Protein AF-A0A7C7VFD7-F1 (afdb_monomer_lite)

Secondary structure (DSSP, 8-state):
-HHHHHHHHHHHHHHHHHHHHHHHHT-TTEEEEEEEHHHHTT---TT---EEEEEE-S-HHHHTT--HHHHHH-HHHHHHHHHHHHHHHHHHHHHHHHHHHHTTPPPPS--

Radius of gyration: 18.24 Å; chains: 1; bounding box: 37×28×58 Å

Sequence (111 aa):
MKTKVMETSVKETDKIIAKLKDYFERRDEIVMAFLFGSWAKRLRHTDSDVDIAVYFKPDFPKFSKMDWRTYNLDRDLRRNLERWLENIVNCSIDIAKIILASEGREIPGSY

pLDDT: mean 85.42, std 10.74, range [48.25, 96.81]

Foldseek 3Di:
DVVVVLVVVVVLLVVLVVVVVVVQVPDPQWDDKDWDDCSVVSNDDPPDDTDMDTDTDPPPVVCVPDDPVCCVPPPVSVVVVVVVVVVVVVSVVVSVCSVCVSVVHDDPPDD

Structure (mmCIF, N/CA/C/O backbone):
data_AF-A0A7C7VFD7-F1
#
_entry.id   AF-A0A7C7VFD7-F1
#
loop_
_atom_site.group_PDB
_atom_site.id
_atom_site.type_symbol
_atom_site.label_atom_id
_atom_site.label_alt_id
_atom_site.label_comp_id
_atom_site.label_asym_id
_atom_site.label_entity_id
_atom_site.label_seq_id
_atom_site.pdbx_PDB_ins_code
_atom_site.Cartn_x
_atom_site.Cartn_y
_atom_site.Cartn_z
_atom_site.occupancy
_atom_site.B_iso_or_equiv
_atom_site.auth_seq_id
_atom_site.auth_comp_id
_atom_site.auth_asym_id
_atom_site.auth_atom_id
_atom_site.pdbx_PDB_model_num
ATOM 1 N N . MET A 1 1 ? -16.211 -0.065 34.619 1.00 54.91 1 MET A N 1
ATOM 2 C CA . MET A 1 1 ? -16.348 0.829 33.443 1.00 54.91 1 MET A CA 1
ATOM 3 C C . MET A 1 1 ? -15.133 0.768 32.505 1.00 54.91 1 MET A C 1
ATOM 5 O O . MET A 1 1 ? -15.344 0.552 31.323 1.00 54.91 1 MET A O 1
ATOM 9 N N . LYS A 1 2 ? -13.880 0.834 32.998 1.00 57.53 2 LYS A N 1
ATOM 10 C CA . LYS A 1 2 ? -12.653 0.731 32.166 1.00 57.53 2 LYS A CA 1
ATOM 11 C C . LYS A 1 2 ? -12.516 -0.569 31.347 1.00 57.53 2 LYS A C 1
ATOM 13 O O . LYS A 1 2 ? -12.110 -0.522 30.193 1.00 57.53 2 LYS A O 1
ATOM 18 N N . THR A 1 3 ? -12.903 -1.714 31.908 1.00 62.81 3 THR A N 1
ATOM 19 C CA . THR A 1 3 ? -12.744 -3.035 31.266 1.00 62.81 3 THR A CA 1
ATOM 20 C C . THR A 1 3 ? -13.565 -3.179 29.980 1.00 62.81 3 THR A C 1
ATOM 22 O O . THR A 1 3 ? -13.052 -3.648 28.973 1.00 62.81 3 THR A O 1
ATOM 25 N N . LYS A 1 4 ? -14.806 -2.675 29.975 1.00 62.62 4 LYS A N 1
ATOM 26 C CA . LYS A 1 4 ? -15.728 -2.763 28.829 1.00 62.62 4 LYS A CA 1
ATOM 27 C C . LYS A 1 4 ? -15.297 -1.875 27.648 1.00 62.62 4 LYS A C 1
ATOM 29 O O . LYS A 1 4 ? -15.536 -2.221 26.494 1.00 62.62 4 LYS A O 1
ATOM 34 N N . VAL A 1 5 ? -14.634 -0.748 27.930 1.00 63.69 5 VAL A N 1
ATOM 35 C CA . VAL A 1 5 ? -14.108 0.179 26.907 1.00 63.69 5 VAL A CA 1
ATOM 36 C C . VAL A 1 5 ? -12.885 -0.420 26.207 1.00 63.69 5 VAL A C 1
ATOM 38 O O . VAL A 1 5 ? -12.830 -0.427 24.980 1.00 63.69 5 VAL A O 1
ATOM 41 N N . MET A 1 6 ? -11.946 -1.000 26.967 1.00 62.75 6 MET A N 1
ATOM 42 C CA . MET A 1 6 ? -10.795 -1.706 26.386 1.00 62.75 6 MET A CA 1
ATOM 43 C C . MET A 1 6 ? -11.231 -2.892 25.520 1.00 62.75 6 MET A C 1
ATOM 45 O O . MET A 1 6 ? -10.719 -3.076 24.422 1.00 62.75 6 MET A O 1
ATOM 49 N N . GLU A 1 7 ? -12.213 -3.666 25.978 1.00 67.00 7 GLU A N 1
ATOM 50 C CA . GLU A 1 7 ? -12.714 -4.833 25.246 1.00 67.00 7 GLU A CA 1
ATOM 51 C C . GLU A 1 7 ? -13.396 -4.457 23.917 1.00 67.00 7 GLU A C 1
ATOM 53 O O . GLU A 1 7 ? -13.274 -5.174 22.923 1.00 67.00 7 GLU A O 1
ATOM 58 N N . THR A 1 8 ? -14.065 -3.302 23.869 1.00 65.12 8 THR A N 1
ATOM 59 C CA . THR A 1 8 ? -14.678 -2.776 22.638 1.00 65.12 8 THR A CA 1
ATOM 60 C C . THR A 1 8 ? -13.614 -2.306 21.638 1.00 65.12 8 THR A C 1
ATOM 62 O O . THR A 1 8 ? -13.656 -2.707 20.477 1.00 65.12 8 THR A O 1
ATOM 65 N N . SER A 1 9 ? -12.604 -1.556 22.098 1.00 68.62 9 SER A N 1
ATOM 66 C CA . SER A 1 9 ? -11.478 -1.087 21.267 1.00 68.62 9 SER A CA 1
ATOM 67 C C . SER A 1 9 ? -10.658 -2.240 20.665 1.00 68.62 9 SER A C 1
ATOM 69 O O . SER A 1 9 ? -10.245 -2.198 19.499 1.00 68.62 9 SER A O 1
ATOM 71 N N . VAL A 1 10 ? -10.478 -3.322 21.430 1.00 72.25 10 VAL A N 1
ATOM 72 C CA . VAL A 1 10 ? -9.850 -4.559 20.945 1.00 72.25 10 VAL A CA 1
ATOM 73 C C . VAL A 1 10 ? -10.650 -5.162 19.786 1.00 72.25 10 VAL A C 1
ATOM 75 O O . VAL A 1 10 ? -10.077 -5.415 18.729 1.00 72.25 10 VAL A O 1
ATOM 78 N N . LYS A 1 11 ? -11.973 -5.314 19.936 1.00 79.00 11 LYS A N 1
ATOM 79 C CA . LYS A 1 11 ? -12.839 -5.870 18.880 1.00 79.00 11 LYS A CA 1
ATOM 80 C C . LYS A 1 11 ? -12.845 -5.030 17.600 1.00 79.00 11 LYS A C 1
ATOM 82 O O . LYS A 1 11 ? -12.973 -5.584 16.512 1.00 79.00 11 LYS A O 1
ATOM 87 N N . GLU A 1 12 ? -12.725 -3.710 17.706 1.00 78.25 12 GLU A N 1
ATOM 88 C CA . GLU A 1 12 ? -12.599 -2.824 16.540 1.00 78.25 12 GLU A CA 1
ATOM 89 C C . GLU A 1 12 ? -11.259 -3.004 15.828 1.00 78.25 12 GLU A C 1
ATOM 91 O O . GLU A 1 12 ? -11.227 -3.121 14.604 1.00 78.25 12 GLU A O 1
ATOM 96 N N . THR A 1 13 ? -10.166 -3.104 16.590 1.00 81.06 13 THR A N 1
ATOM 97 C CA . THR A 1 13 ? -8.827 -3.362 16.036 1.00 81.06 13 THR A CA 1
ATOM 98 C C . THR A 1 13 ? -8.813 -4.673 15.251 1.00 81.06 13 THR A C 1
ATOM 100 O O . THR A 1 13 ? -8.349 -4.711 14.113 1.00 81.06 13 THR A O 1
ATOM 103 N N . ASP A 1 14 ? -9.387 -5.734 15.824 1.00 86.88 14 ASP A N 1
ATOM 104 C CA . ASP A 1 14 ? -9.425 -7.056 15.195 1.00 86.88 14 ASP A CA 1
ATOM 105 C C . ASP A 1 14 ? -10.219 -7.037 13.871 1.00 86.88 14 ASP A C 1
ATOM 107 O O . ASP A 1 14 ? -9.827 -7.688 12.901 1.00 86.88 14 ASP A O 1
ATOM 111 N N . LYS A 1 15 ? -11.289 -6.230 13.776 1.00 88.94 15 LYS A N 1
ATOM 112 C CA . LYS A 1 15 ? -12.034 -6.032 12.517 1.00 88.94 15 LYS A CA 1
ATOM 113 C C . LYS A 1 15 ? -11.191 -5.348 11.441 1.00 88.94 15 LYS A C 1
ATOM 115 O O . LYS A 1 15 ? -11.276 -5.730 10.275 1.00 88.94 15 LYS A O 1
ATOM 120 N N . ILE A 1 16 ? -10.404 -4.338 11.810 1.00 89.69 16 ILE A N 1
ATOM 121 C CA . ILE A 1 16 ? -9.539 -3.615 10.865 1.00 89.69 16 ILE A CA 1
ATOM 122 C C . ILE A 1 16 ? -8.432 -4.534 10.363 1.00 89.69 16 ILE A C 1
ATOM 124 O O . ILE A 1 16 ? -8.211 -4.626 9.157 1.00 89.69 16 ILE A O 1
ATOM 128 N N . ILE A 1 17 ? -7.803 -5.279 11.275 1.00 90.56 17 ILE A N 1
ATOM 129 C CA . ILE A 1 17 ? -6.782 -6.273 10.937 1.00 90.56 17 ILE A CA 1
ATOM 130 C C . ILE A 1 17 ? -7.347 -7.316 9.967 1.00 90.56 17 ILE A C 1
ATOM 132 O O . ILE A 1 17 ? -6.688 -7.641 8.984 1.00 90.56 17 ILE A O 1
ATOM 136 N N . ALA A 1 18 ? -8.574 -7.800 10.186 1.00 93.50 18 ALA A N 1
ATOM 137 C CA . ALA A 1 18 ? -9.209 -8.757 9.282 1.00 93.50 18 ALA A CA 1
ATOM 138 C C . ALA A 1 18 ? -9.413 -8.192 7.863 1.00 93.50 18 ALA A C 1
ATOM 140 O O . ALA A 1 18 ? -9.130 -8.885 6.889 1.00 93.50 18 ALA A O 1
ATOM 141 N N . LYS A 1 19 ? -9.851 -6.932 7.735 1.00 94.50 19 LYS A N 1
ATOM 142 C CA . LYS A 1 19 ? -10.015 -6.274 6.426 1.00 94.50 19 LYS A CA 1
ATOM 143 C C . LYS A 1 19 ? -8.683 -6.038 5.717 1.00 94.50 19 LYS A C 1
ATOM 145 O O . LYS A 1 19 ? -8.584 -6.284 4.522 1.00 94.50 19 LYS A O 1
ATOM 150 N N . LEU A 1 20 ? -7.666 -5.575 6.446 1.00 94.88 20 LEU A N 1
ATOM 151 C CA . LEU A 1 20 ? -6.322 -5.394 5.894 1.00 94.88 20 LEU A CA 1
ATOM 152 C C . LEU A 1 20 ? -5.741 -6.730 5.428 1.00 94.88 20 LEU A C 1
ATOM 154 O O . LEU A 1 20 ? -5.155 -6.800 4.354 1.00 94.88 20 LEU A O 1
ATOM 158 N N . LYS A 1 21 ? -5.947 -7.798 6.204 1.00 95.25 21 LYS A N 1
ATOM 159 C CA . LYS A 1 21 ? -5.518 -9.145 5.836 1.00 95.25 21 LYS A CA 1
ATOM 160 C C . LYS A 1 21 ? -6.173 -9.614 4.533 1.00 95.25 21 LYS A C 1
ATOM 162 O O . LYS A 1 21 ? -5.446 -9.988 3.622 1.00 95.25 21 LYS A O 1
ATOM 167 N N . ASP A 1 22 ? -7.501 -9.525 4.418 1.00 96.56 22 ASP A N 1
ATOM 168 C CA . ASP A 1 22 ? -8.222 -9.883 3.183 1.00 96.56 22 ASP A CA 1
ATOM 169 C C . ASP A 1 22 ? -7.754 -9.047 1.980 1.00 96.56 22 ASP A C 1
ATOM 171 O O . ASP A 1 22 ? -7.569 -9.577 0.886 1.00 96.56 22 ASP A O 1
ATOM 175 N N . TYR A 1 23 ? -7.491 -7.754 2.186 1.00 96.81 23 TYR A N 1
ATOM 176 C CA . TYR A 1 23 ? -6.932 -6.884 1.154 1.00 96.81 23 TYR A CA 1
ATOM 177 C C . TYR A 1 23 ? -5.548 -7.356 0.680 1.00 96.81 23 TYR A C 1
ATOM 179 O O . TYR A 1 23 ? -5.344 -7.524 -0.522 1.00 96.81 23 TYR A O 1
ATOM 187 N N . PHE A 1 24 ? -4.607 -7.602 1.598 1.00 96.44 24 PHE A N 1
ATOM 188 C CA . PHE A 1 24 ? -3.247 -8.016 1.240 1.00 96.44 24 PHE A CA 1
ATOM 189 C C . PHE A 1 24 ? -3.198 -9.415 0.613 1.00 96.44 24 PHE A C 1
ATOM 191 O O . PHE A 1 24 ? -2.427 -9.626 -0.317 1.00 96.44 24 PHE A O 1
ATOM 198 N N . GLU A 1 25 ? -4.039 -10.353 1.061 1.00 95.75 25 GLU A N 1
ATOM 199 C CA . GLU A 1 25 ? -4.102 -11.719 0.514 1.00 95.75 25 GLU A CA 1
ATOM 200 C C . GLU A 1 25 ? -4.571 -11.767 -0.949 1.00 95.75 25 GLU A C 1
ATOM 202 O O . GLU A 1 25 ? -4.262 -12.718 -1.664 1.00 95.75 25 GLU A O 1
ATOM 207 N N . ARG A 1 26 ? -5.289 -10.739 -1.420 1.00 96.00 26 ARG A N 1
ATOM 208 C CA . ARG A 1 26 ? -5.778 -10.637 -2.806 1.00 96.00 26 ARG A CA 1
ATOM 209 C C . ARG A 1 26 ? -4.799 -9.948 -3.761 1.00 96.00 26 ARG A C 1
ATOM 211 O O . ARG A 1 26 ? -5.099 -9.848 -4.950 1.00 96.00 26 ARG A O 1
ATOM 218 N N . ARG A 1 27 ? -3.676 -9.420 -3.266 1.00 94.06 27 ARG A N 1
ATOM 219 C CA . ARG A 1 27 ? -2.725 -8.626 -4.058 1.00 94.06 27 ARG A CA 1
ATOM 220 C C . ARG A 1 27 ? -1.499 -9.458 -4.403 1.00 94.06 27 ARG A C 1
ATOM 222 O O . ARG A 1 27 ? -0.576 -9.587 -3.603 1.00 94.06 27 ARG A O 1
ATOM 229 N N . ASP A 1 28 ? -1.475 -9.985 -5.625 1.00 91.62 28 ASP A N 1
ATOM 230 C CA . ASP A 1 28 ? -0.381 -10.822 -6.126 1.00 91.62 28 ASP A CA 1
ATOM 231 C C . ASP A 1 28 ? 0.982 -10.126 -6.070 1.00 91.62 28 ASP A C 1
ATOM 233 O O . ASP A 1 28 ? 2.012 -10.787 -5.962 1.00 91.62 28 ASP A O 1
ATOM 237 N N . GLU A 1 29 ? 1.034 -8.804 -6.195 1.00 90.88 29 GLU A N 1
ATOM 238 C CA . GLU A 1 29 ? 2.267 -8.024 -6.146 1.00 90.88 29 GLU A CA 1
ATOM 239 C C . GLU A 1 29 ? 2.851 -7.882 -4.734 1.00 90.88 29 GLU A C 1
ATOM 241 O O . GLU A 1 29 ? 4.000 -7.459 -4.601 1.00 90.88 29 GLU A O 1
ATOM 246 N N . ILE A 1 30 ? 2.103 -8.244 -3.690 1.00 93.69 30 ILE A N 1
ATOM 247 C CA . ILE A 1 30 ? 2.516 -8.140 -2.290 1.00 93.69 30 ILE A CA 1
ATOM 248 C C . ILE A 1 30 ? 2.952 -9.520 -1.799 1.00 93.69 30 ILE A C 1
ATOM 250 O O . ILE A 1 30 ? 2.243 -10.510 -1.927 1.00 93.69 30 ILE A O 1
ATOM 254 N N . VAL A 1 31 ? 4.157 -9.593 -1.238 1.00 93.56 31 VAL A N 1
ATOM 255 C CA . VAL A 1 31 ? 4.733 -10.846 -0.725 1.00 93.56 31 VAL A CA 1
ATOM 256 C C . VAL A 1 31 ? 4.483 -10.985 0.773 1.00 93.56 31 VAL A C 1
ATOM 258 O O . VAL A 1 31 ? 4.227 -12.082 1.260 1.00 93.56 31 VAL A O 1
ATOM 261 N N . MET A 1 32 ? 4.582 -9.884 1.517 1.00 93.81 32 MET A N 1
ATOM 262 C CA . MET A 1 32 ? 4.304 -9.852 2.953 1.00 93.81 32 MET A CA 1
ATOM 263 C C . MET A 1 32 ? 3.933 -8.439 3.403 1.00 93.81 32 MET A C 1
ATOM 265 O O . MET A 1 32 ? 4.365 -7.451 2.805 1.00 93.81 32 MET A O 1
ATOM 269 N N . ALA A 1 33 ? 3.175 -8.352 4.493 1.00 95.50 33 ALA A N 1
ATOM 270 C CA . ALA A 1 33 ? 2.898 -7.107 5.192 1.00 95.50 33 ALA A CA 1
ATOM 271 C C . ALA A 1 33 ? 2.985 -7.319 6.711 1.00 95.50 33 ALA A C 1
ATOM 273 O O . ALA A 1 33 ? 2.544 -8.349 7.222 1.00 95.50 33 ALA A O 1
ATOM 274 N N . PHE A 1 34 ? 3.534 -6.343 7.434 1.00 95.12 34 PHE A N 1
ATOM 275 C CA . PHE A 1 34 ? 3.648 -6.359 8.892 1.00 95.12 34 PHE A CA 1
ATOM 276 C C . PHE A 1 34 ? 2.959 -5.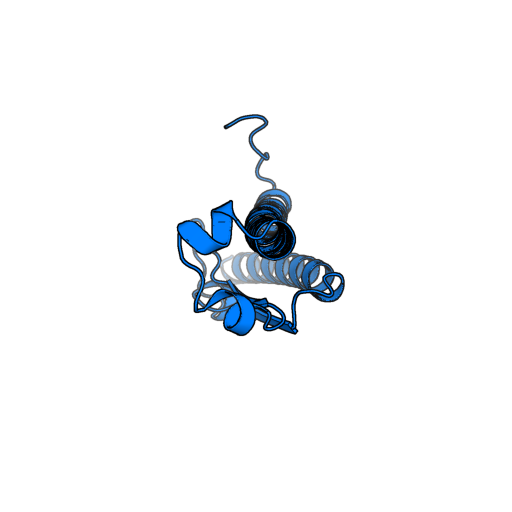140 9.488 1.00 95.12 34 PHE A C 1
ATOM 278 O O . PHE A 1 34 ? 3.324 -4.012 9.167 1.00 95.12 34 PHE A O 1
ATOM 285 N N . LEU A 1 35 ? 2.015 -5.369 10.399 1.00 93.19 35 LEU A N 1
ATOM 286 C CA . LEU A 1 35 ? 1.514 -4.331 11.295 1.00 93.19 35 LEU A CA 1
ATOM 287 C C . LEU A 1 35 ? 2.497 -4.178 12.459 1.00 93.19 35 LEU A C 1
ATOM 289 O O . LEU A 1 35 ? 2.827 -5.163 13.124 1.00 93.19 35 LEU A O 1
ATOM 293 N N . PHE A 1 36 ? 2.940 -2.957 12.729 1.00 92.88 36 PHE A N 1
ATOM 294 C CA . PHE A 1 36 ? 3.797 -2.649 13.870 1.00 92.88 36 PHE A CA 1
ATOM 295 C C . PHE A 1 36 ? 3.271 -1.425 14.633 1.00 92.88 36 PHE A C 1
ATOM 297 O O . PHE A 1 36 ? 2.088 -1.092 14.558 1.00 92.88 36 PHE A O 1
ATOM 304 N N . GLY A 1 37 ? 4.107 -0.831 15.482 1.00 89.81 37 GLY A N 1
ATOM 305 C CA . GLY A 1 37 ? 3.730 0.374 16.217 1.00 89.81 37 GLY A CA 1
ATOM 306 C C . GLY A 1 37 ? 2.701 0.152 17.329 1.00 89.81 37 GLY A C 1
ATOM 307 O O . GLY A 1 37 ? 2.606 -0.925 17.930 1.00 89.81 37 GLY A O 1
ATOM 308 N N . SER A 1 38 ? 1.970 1.216 17.661 1.00 89.38 38 SER A N 1
ATOM 309 C CA . SER A 1 38 ? 1.033 1.259 18.796 1.00 89.38 38 SER A CA 1
ATOM 310 C C . SER A 1 38 ? -0.149 0.297 18.625 1.00 89.38 38 SER A C 1
ATOM 312 O O . SER A 1 38 ? -0.594 -0.317 19.601 1.00 89.38 38 SER A O 1
ATOM 314 N N . TRP A 1 39 ? -0.597 0.098 17.383 1.00 87.62 39 TRP A N 1
ATOM 315 C CA . TRP A 1 39 ? -1.671 -0.821 17.014 1.00 87.62 39 TRP A CA 1
ATOM 316 C C . TRP A 1 39 ? -1.296 -2.275 17.289 1.00 87.62 39 TRP A C 1
ATOM 318 O O . TRP A 1 39 ? -2.024 -2.972 17.997 1.00 87.62 39 TRP A O 1
ATOM 328 N N . ALA A 1 40 ? -0.121 -2.714 16.829 1.00 86.94 40 ALA A N 1
ATOM 329 C CA . ALA A 1 40 ? 0.376 -4.061 17.110 1.00 86.94 40 ALA A CA 1
ATOM 330 C C . ALA A 1 40 ? 0.586 -4.306 18.615 1.00 86.94 40 ALA A C 1
ATOM 332 O O . ALA A 1 40 ? 0.346 -5.404 19.114 1.00 86.94 40 ALA A O 1
ATOM 333 N N . LYS A 1 41 ? 0.991 -3.268 19.360 1.00 87.38 41 LYS A N 1
ATOM 334 C CA . LYS A 1 41 ? 1.221 -3.338 20.812 1.00 87.38 41 LYS A CA 1
ATOM 335 C C . LYS A 1 41 ? -0.055 -3.240 21.655 1.00 87.38 41 LYS A C 1
ATOM 337 O O . LYS A 1 41 ? 0.035 -3.378 22.870 1.00 87.38 41 LYS A O 1
ATOM 342 N N . ARG A 1 42 ? -1.227 -2.999 21.048 1.00 81.94 42 ARG A N 1
ATOM 343 C CA . ARG A 1 42 ? -2.500 -2.716 21.748 1.00 81.94 42 ARG A CA 1
ATOM 344 C C . ARG A 1 42 ? -2.426 -1.510 22.697 1.00 81.94 42 ARG A C 1
ATOM 346 O O . ARG A 1 42 ? -3.127 -1.458 23.703 1.00 81.94 42 ARG A O 1
ATOM 353 N N . LEU A 1 43 ? -1.589 -0.532 22.355 1.00 83.19 43 LEU A N 1
ATOM 354 C CA . LEU A 1 43 ? -1.378 0.711 23.108 1.00 83.19 43 LEU A CA 1
ATOM 355 C C . LEU A 1 43 ? -1.854 1.945 22.323 1.00 83.19 43 LEU A C 1
ATOM 357 O O . LEU A 1 43 ? -1.393 3.052 22.583 1.00 83.19 43 LEU A O 1
ATOM 361 N N . ARG A 1 44 ? -2.732 1.763 21.328 1.00 81.19 44 ARG A N 1
ATOM 362 C CA . ARG A 1 44 ? -3.209 2.864 20.482 1.00 81.19 44 ARG A CA 1
ATOM 363 C C . ARG A 1 44 ? -4.047 3.867 21.284 1.00 81.19 44 ARG A C 1
ATOM 365 O O . ARG A 1 44 ? -4.904 3.480 22.082 1.00 81.19 44 ARG A O 1
ATOM 372 N N . HIS A 1 45 ? -3.831 5.145 21.014 1.00 78.69 45 HIS A N 1
ATOM 373 C CA . HIS A 1 45 ? -4.698 6.255 21.401 1.00 78.69 45 HIS A CA 1
ATOM 374 C C . HIS A 1 45 ? -5.609 6.640 20.223 1.00 78.69 45 HIS A C 1
ATOM 376 O O . HIS A 1 45 ? -5.467 6.103 19.126 1.00 78.69 45 HIS A O 1
ATO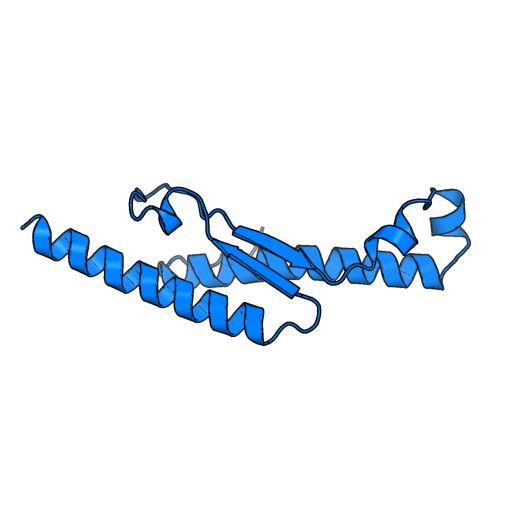M 382 N N . THR A 1 46 ? -6.563 7.549 20.440 1.00 73.75 46 THR A N 1
ATOM 383 C CA . THR A 1 46 ? -7.500 8.010 19.392 1.00 73.75 46 THR A CA 1
ATOM 384 C C . THR A 1 46 ? -6.804 8.645 18.193 1.00 73.75 46 THR A C 1
ATOM 386 O O . THR A 1 46 ? -7.322 8.567 17.084 1.00 73.75 46 THR A O 1
ATOM 389 N N . ASP A 1 47 ? -5.623 9.214 18.421 1.00 78.19 47 ASP A N 1
ATOM 390 C CA . ASP A 1 47 ? -4.853 9.958 17.422 1.00 78.19 47 ASP A CA 1
ATOM 391 C C . ASP A 1 47 ? -3.612 9.167 16.981 1.00 78.19 47 ASP A C 1
ATOM 393 O O . ASP A 1 47 ? -2.655 9.726 16.458 1.00 78.19 47 ASP A O 1
ATOM 397 N N . SER A 1 48 ? -3.573 7.863 17.275 1.00 84.00 48 SER A N 1
ATOM 398 C CA . SER A 1 48 ? -2.451 7.010 16.892 1.00 84.00 48 SER A CA 1
ATOM 399 C C . SER A 1 48 ? -2.514 6.611 15.426 1.00 84.00 48 SER A C 1
ATOM 401 O O . SER A 1 48 ? -3.480 5.978 14.997 1.00 84.00 48 SER A O 1
ATOM 403 N N . ASP A 1 49 ? -1.416 6.864 14.723 1.00 86.88 49 ASP A N 1
ATOM 404 C CA . ASP A 1 49 ? -1.187 6.393 13.361 1.00 86.88 49 ASP A CA 1
ATOM 405 C C . ASP A 1 49 ? -1.164 4.858 13.267 1.00 86.88 49 ASP A C 1
ATOM 407 O O . ASP A 1 49 ? -0.970 4.142 14.260 1.00 86.88 49 ASP A O 1
ATOM 411 N N . VAL A 1 50 ? -1.360 4.353 12.046 1.00 88.69 50 VAL A N 1
ATOM 412 C CA . VAL A 1 50 ? -1.276 2.925 11.718 1.00 88.69 50 VAL A CA 1
ATOM 413 C C . VAL A 1 50 ? 0.022 2.649 10.974 1.00 88.69 50 VAL A C 1
ATOM 415 O O . VAL A 1 50 ? 0.187 3.047 9.823 1.00 88.69 50 VAL A O 1
ATOM 418 N N . ASP A 1 51 ? 0.922 1.914 11.617 1.00 92.00 51 ASP A N 1
ATOM 419 C CA . ASP A 1 51 ? 2.225 1.579 11.055 1.00 92.00 51 ASP A CA 1
ATOM 420 C C . ASP A 1 51 ? 2.197 0.224 10.332 1.00 92.00 51 ASP A C 1
ATOM 422 O O . ASP A 1 51 ? 2.062 -0.828 10.967 1.00 92.00 51 ASP A O 1
ATOM 426 N N . ILE A 1 52 ? 2.349 0.231 9.002 1.00 94.38 52 ILE A N 1
ATOM 427 C CA . ILE A 1 52 ? 2.369 -0.988 8.178 1.00 94.38 52 ILE A CA 1
ATOM 428 C C . ILE A 1 52 ? 3.591 -0.998 7.261 1.00 94.38 52 ILE A C 1
ATOM 430 O O . ILE A 1 52 ? 3.798 -0.086 6.465 1.00 94.38 52 ILE A O 1
ATOM 434 N N . ALA A 1 53 ? 4.382 -2.069 7.332 1.00 94.94 53 ALA A N 1
ATOM 435 C CA . ALA A 1 53 ? 5.466 -2.332 6.394 1.00 94.94 53 ALA A CA 1
ATOM 436 C C . ALA A 1 53 ? 4.947 -3.284 5.320 1.00 94.94 53 ALA A C 1
ATOM 438 O O . ALA A 1 53 ? 4.476 -4.369 5.653 1.00 94.94 53 ALA A O 1
ATOM 439 N N . VAL A 1 54 ? 5.046 -2.900 4.048 1.00 94.19 54 VAL A N 1
ATOM 440 C CA . VAL A 1 54 ? 4.602 -3.719 2.912 1.00 94.19 54 VAL A CA 1
ATOM 441 C C . VAL A 1 54 ? 5.807 -4.069 2.052 1.00 94.19 54 VAL A C 1
ATOM 443 O O . VAL A 1 54 ? 6.541 -3.190 1.604 1.00 94.19 54 VAL A O 1
ATOM 446 N N . TYR A 1 55 ? 6.010 -5.360 1.815 1.00 92.00 55 TYR A N 1
ATOM 447 C CA . TYR A 1 55 ? 7.065 -5.866 0.952 1.00 92.00 55 TYR A CA 1
ATOM 448 C C . TYR A 1 55 ? 6.456 -6.344 -0.364 1.00 92.00 55 TYR A C 1
ATOM 450 O O . TYR A 1 55 ? 5.725 -7.338 -0.419 1.00 92.00 55 TYR A O 1
ATOM 458 N N . PHE A 1 56 ? 6.762 -5.610 -1.428 1.00 90.00 56 PHE A N 1
ATOM 459 C CA . PHE A 1 56 ? 6.333 -5.924 -2.784 1.00 90.00 56 PHE A CA 1
ATOM 460 C C . PHE A 1 56 ? 7.277 -6.937 -3.432 1.00 90.00 56 PHE A C 1
ATOM 462 O O . PHE A 1 56 ? 8.461 -7.011 -3.090 1.00 90.00 56 PHE A O 1
ATOM 469 N N . LYS A 1 57 ? 6.765 -7.696 -4.406 1.00 87.69 57 LYS A N 1
ATOM 470 C CA . LYS A 1 57 ? 7.576 -8.576 -5.249 1.00 87.69 57 LYS A CA 1
ATOM 471 C C . LYS A 1 57 ? 8.770 -7.790 -5.815 1.00 87.69 57 LYS A C 1
ATOM 473 O O . LYS A 1 57 ? 8.600 -6.653 -6.266 1.00 87.69 57 LYS A O 1
ATOM 478 N N . PRO A 1 58 ? 9.986 -8.362 -5.770 1.00 68.56 58 PRO A N 1
ATOM 479 C CA . PRO A 1 58 ? 11.202 -7.623 -6.067 1.00 68.56 58 PRO A CA 1
ATOM 480 C C . PRO A 1 58 ? 11.364 -7.389 -7.574 1.00 68.56 58 PRO A C 1
ATOM 482 O O . PRO A 1 58 ? 12.045 -8.141 -8.266 1.00 68.56 58 PRO A O 1
ATOM 485 N N . ASP A 1 59 ? 10.795 -6.294 -8.069 1.00 71.62 59 ASP A N 1
ATOM 486 C CA . ASP A 1 59 ? 11.169 -5.704 -9.361 1.00 71.62 59 ASP A CA 1
ATOM 487 C C . ASP A 1 59 ? 12.226 -4.602 -9.207 1.00 71.62 59 ASP A C 1
ATOM 489 O O . ASP A 1 59 ? 12.900 -4.249 -10.172 1.00 71.62 59 ASP A O 1
ATOM 493 N N . PHE A 1 60 ? 12.453 -4.119 -7.980 1.00 69.12 60 PHE A N 1
ATOM 494 C CA . PHE 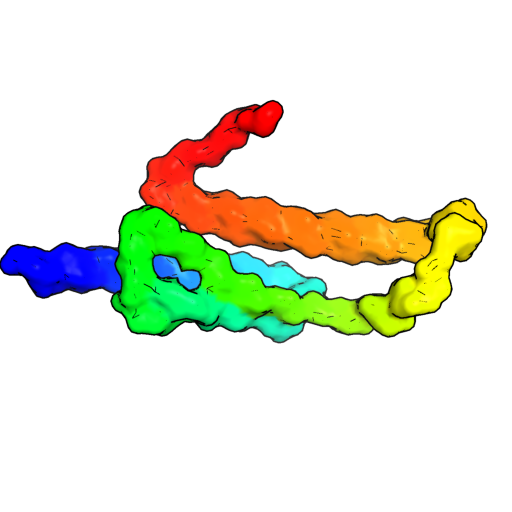A 1 60 ? 13.379 -3.025 -7.677 1.00 69.12 60 PHE A CA 1
ATOM 495 C C . PHE A 1 60 ? 14.797 -3.189 -8.261 1.00 69.12 60 PHE A C 1
ATOM 497 O O . PHE A 1 60 ? 15.312 -2.214 -8.815 1.00 69.12 60 PHE A O 1
ATOM 504 N N . PRO A 1 61 ? 15.440 -4.380 -8.245 1.00 76.75 61 PRO A N 1
ATOM 505 C CA . PRO A 1 61 ? 16.757 -4.538 -8.863 1.00 76.75 61 PRO A CA 1
ATOM 506 C C . PRO A 1 61 ? 16.783 -4.151 -10.349 1.00 76.75 61 PRO A C 1
ATOM 508 O O . PRO A 1 61 ? 17.791 -3.619 -10.813 1.00 76.75 61 PRO A O 1
ATOM 511 N N . LYS A 1 62 ? 15.670 -4.341 -11.076 1.00 76.00 62 LYS A N 1
ATOM 512 C CA . LYS A 1 62 ? 15.533 -3.979 -12.498 1.00 76.00 62 LYS A CA 1
ATOM 513 C C . LYS A 1 62 ? 15.575 -2.465 -12.720 1.00 76.00 62 LYS A C 1
ATOM 515 O O . LYS A 1 62 ? 15.989 -2.023 -13.785 1.00 76.00 62 LYS A O 1
ATOM 520 N N . PHE A 1 63 ? 15.190 -1.680 -11.714 1.00 79.62 63 PHE A N 1
ATOM 521 C CA . PHE A 1 63 ? 15.145 -0.216 -11.769 1.00 79.62 63 PHE A CA 1
ATOM 522 C C . PHE A 1 63 ? 16.313 0.460 -11.036 1.00 79.62 63 PHE A C 1
ATOM 524 O O . PHE A 1 63 ? 16.506 1.663 -11.162 1.00 79.62 63 PHE A O 1
ATOM 531 N N . SER A 1 64 ? 17.135 -0.298 -10.306 1.00 79.19 64 SER A N 1
ATOM 532 C CA . SER A 1 64 ? 18.239 0.233 -9.485 1.00 79.19 64 SER A CA 1
ATOM 533 C C . SER A 1 64 ? 19.292 1.057 -10.246 1.00 79.19 64 SER A C 1
ATOM 535 O O . SER A 1 64 ? 19.999 1.858 -9.641 1.00 79.19 64 SER A O 1
ATOM 537 N N . LYS A 1 65 ? 19.401 0.868 -11.566 1.00 81.56 65 LYS A N 1
ATOM 538 C CA . LYS A 1 65 ? 20.342 1.578 -12.453 1.00 81.56 65 LYS A CA 1
ATOM 539 C C . LYS A 1 65 ? 19.660 2.610 -13.353 1.00 81.56 65 LYS A C 1
ATOM 541 O O . LYS A 1 65 ? 20.249 3.046 -14.336 1.00 81.56 65 LYS A O 1
ATOM 546 N N . MET A 1 66 ? 18.402 2.936 -13.077 1.00 85.06 66 MET A N 1
ATOM 547 C CA . MET A 1 66 ? 17.619 3.807 -13.938 1.00 85.06 66 MET A CA 1
ATOM 548 C C . MET A 1 66 ? 18.090 5.256 -13.800 1.00 85.06 66 ME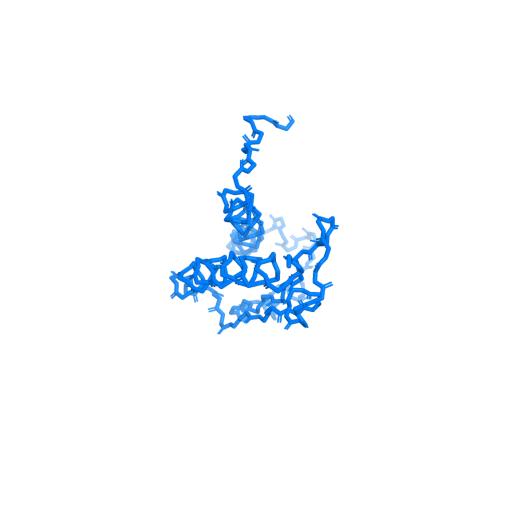T A C 1
ATOM 550 O O . MET A 1 66 ? 18.156 5.800 -12.700 1.00 85.06 66 MET A O 1
ATOM 554 N N . ASP A 1 67 ? 18.407 5.880 -14.930 1.00 91.38 67 ASP A N 1
ATOM 555 C CA . ASP A 1 67 ? 18.701 7.305 -15.030 1.00 91.38 67 ASP A CA 1
ATOM 556 C C . ASP A 1 67 ? 17.661 8.010 -15.915 1.00 91.38 67 ASP A C 1
ATOM 558 O O . ASP A 1 67 ? 16.835 7.380 -16.585 1.00 91.38 67 ASP A O 1
ATOM 562 N N . TRP A 1 68 ? 17.694 9.345 -15.922 1.00 92.00 68 TRP A N 1
ATOM 563 C CA . TRP A 1 68 ? 16.750 10.152 -16.701 1.00 92.00 68 TRP A CA 1
ATOM 564 C C . TRP A 1 68 ? 16.802 9.829 -18.199 1.00 92.00 68 TRP A C 1
ATOM 566 O O . TRP A 1 68 ? 15.776 9.823 -18.880 1.00 92.00 68 TRP A O 1
ATOM 576 N N . ARG A 1 69 ? 17.990 9.529 -18.731 1.00 93.50 69 ARG A N 1
ATOM 577 C CA . ARG A 1 69 ? 18.159 9.200 -20.148 1.00 93.50 69 ARG A CA 1
ATOM 578 C C . ARG A 1 69 ? 17.463 7.881 -20.487 1.00 93.50 69 ARG A C 1
ATOM 580 O O . ARG A 1 69 ? 16.704 7.831 -21.449 1.00 93.50 69 ARG A O 1
ATOM 587 N N . THR A 1 70 ? 17.684 6.844 -19.691 1.00 91.06 70 THR A N 1
ATOM 588 C CA . THR A 1 70 ? 17.089 5.514 -19.861 1.00 91.06 70 THR A CA 1
ATOM 589 C C . THR A 1 70 ? 15.577 5.572 -19.691 1.00 91.06 70 THR A C 1
ATOM 591 O O . THR A 1 70 ? 14.859 5.018 -20.515 1.00 91.06 70 THR A O 1
ATOM 594 N N . TYR A 1 71 ? 15.084 6.325 -18.704 1.00 92.00 71 TYR A N 1
ATOM 595 C CA . TYR A 1 71 ? 13.650 6.562 -18.510 1.00 92.00 71 TYR A CA 1
ATOM 596 C C . TYR A 1 71 ? 12.974 7.170 -19.754 1.00 92.00 71 TYR A C 1
ATOM 598 O O . TYR A 1 71 ? 11.857 6.801 -20.111 1.00 92.00 71 TYR A O 1
ATOM 606 N N . ASN A 1 72 ? 13.645 8.097 -20.444 1.00 94.81 72 ASN A N 1
ATOM 607 C CA . ASN A 1 72 ? 13.077 8.740 -21.631 1.00 94.81 72 ASN A CA 1
ATOM 608 C C . ASN A 1 72 ? 13.212 7.909 -22.913 1.00 94.81 72 ASN A C 1
ATOM 610 O O . ASN A 1 72 ? 12.363 8.028 -23.797 1.00 94.81 72 ASN A O 1
ATOM 614 N N . LEU A 1 73 ? 14.267 7.100 -23.030 1.00 94.31 73 LEU A N 1
ATOM 615 C CA . LEU A 1 73 ? 14.571 6.347 -24.250 1.00 94.31 73 LEU A CA 1
ATOM 616 C C . LEU A 1 73 ? 13.956 4.942 -24.266 1.00 94.31 73 LEU A C 1
ATOM 618 O O . LEU A 1 73 ? 13.592 4.463 -25.338 1.00 94.31 73 LEU A O 1
ATOM 622 N N . ASP A 1 74 ? 13.815 4.293 -23.110 1.00 93.44 74 ASP A N 1
ATOM 623 C CA . ASP A 1 74 ? 13.258 2.946 -23.002 1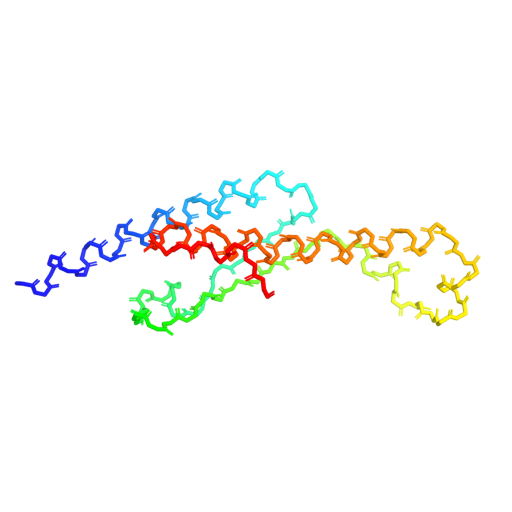.00 93.44 74 ASP A CA 1
ATOM 624 C C . ASP A 1 74 ? 11.803 2.990 -22.515 1.00 93.44 74 ASP A C 1
ATOM 626 O O . ASP A 1 74 ? 11.498 3.149 -21.328 1.00 93.44 74 ASP A O 1
ATOM 630 N N . ARG A 1 75 ? 10.880 2.839 -23.470 1.00 92.81 75 ARG A N 1
ATOM 631 C CA . ARG A 1 75 ? 9.436 2.872 -23.213 1.00 92.81 75 ARG A CA 1
ATOM 632 C C . ARG A 1 75 ? 8.976 1.717 -22.321 1.00 92.81 75 ARG A C 1
ATOM 634 O O . ARG A 1 75 ? 8.075 1.918 -21.506 1.00 92.81 75 ARG A O 1
ATOM 641 N N . ASP A 1 76 ? 9.547 0.527 -22.484 1.00 90.81 76 ASP A N 1
ATOM 642 C CA . ASP A 1 76 ? 9.106 -0.659 -21.751 1.00 90.81 76 ASP A CA 1
ATOM 643 C C . ASP A 1 76 ? 9.563 -0.598 -20.297 1.00 90.81 76 ASP A C 1
ATOM 645 O O . ASP A 1 76 ? 8.761 -0.841 -19.389 1.00 90.81 76 ASP A O 1
ATOM 649 N N . LEU A 1 77 ? 10.812 -0.189 -20.059 1.00 88.69 77 LEU A N 1
ATOM 650 C CA . LEU A 1 77 ? 11.315 0.072 -18.713 1.00 88.69 77 LEU A CA 1
ATOM 651 C C . LEU A 1 77 ? 10.516 1.177 -18.021 1.00 88.69 77 LEU A C 1
ATOM 653 O O . LEU A 1 77 ? 10.112 0.989 -16.872 1.00 88.69 77 LEU A O 1
ATOM 657 N N . ARG A 1 78 ? 10.235 2.289 -18.716 1.00 91.31 78 ARG A N 1
ATOM 658 C CA . ARG A 1 78 ? 9.411 3.375 -18.171 1.00 91.31 78 ARG A CA 1
ATOM 659 C C . ARG A 1 78 ? 8.032 2.883 -17.745 1.00 91.31 78 ARG A C 1
ATOM 661 O O . ARG A 1 78 ? 7.633 3.105 -16.607 1.00 91.31 78 ARG A O 1
ATOM 668 N N . ARG A 1 79 ? 7.326 2.174 -18.631 1.00 91.38 79 ARG A N 1
ATOM 669 C CA . ARG A 1 79 ? 5.983 1.647 -18.346 1.00 91.38 79 ARG A CA 1
ATOM 670 C C . ARG A 1 79 ? 5.985 0.711 -17.137 1.00 91.38 79 ARG A C 1
ATOM 672 O O . ARG A 1 79 ? 5.075 0.765 -16.316 1.00 91.38 79 ARG A O 1
ATOM 679 N N . ASN A 1 80 ? 6.992 -0.157 -17.032 1.00 89.94 80 ASN A N 1
ATOM 680 C CA . ASN A 1 80 ? 7.102 -1.086 -15.910 1.00 89.94 80 ASN A CA 1
ATOM 681 C C . ASN A 1 80 ? 7.388 -0.357 -14.588 1.00 89.94 80 ASN A C 1
ATOM 683 O O . ASN A 1 80 ? 6.800 -0.722 -13.571 1.00 89.94 80 ASN A O 1
ATOM 687 N N . LEU A 1 81 ? 8.234 0.681 -14.599 1.00 89.31 81 LEU A N 1
ATOM 688 C CA . LEU A 1 81 ? 8.473 1.520 -13.421 1.00 89.31 81 LEU A CA 1
ATOM 689 C C . LEU A 1 81 ? 7.198 2.251 -12.993 1.00 89.31 81 LEU A C 1
ATOM 691 O O . LEU A 1 81 ? 6.839 2.213 -11.822 1.00 89.31 81 LEU A O 1
ATOM 695 N N . GLU A 1 82 ? 6.518 2.911 -13.929 1.00 92.12 82 GLU A N 1
ATOM 696 C CA . GLU A 1 82 ? 5.304 3.685 -13.649 1.00 92.12 82 GLU A CA 1
ATOM 697 C C . GLU A 1 82 ? 4.206 2.804 -13.068 1.00 92.12 82 GLU A C 1
ATOM 699 O O . GLU A 1 82 ? 3.609 3.165 -12.060 1.00 92.12 82 GLU A O 1
ATOM 704 N N . ARG A 1 83 ? 4.012 1.604 -13.621 1.00 90.94 83 ARG A N 1
ATOM 705 C CA . ARG A 1 83 ? 3.077 0.622 -13.065 1.00 90.94 83 ARG A CA 1
ATOM 706 C C . ARG A 1 83 ? 3.467 0.187 -11.650 1.00 90.94 83 ARG A C 1
ATOM 708 O O . ARG A 1 83 ? 2.600 -0.020 -10.806 1.00 90.94 83 ARG A O 1
ATOM 715 N N . TRP A 1 84 ? 4.761 0.024 -11.381 1.00 89.88 84 TRP A N 1
ATOM 716 C CA . TRP A 1 84 ? 5.235 -0.323 -10.042 1.00 89.88 84 TRP A CA 1
ATOM 717 C C . TRP A 1 84 ? 4.980 0.812 -9.040 1.00 89.88 84 TRP A C 1
ATOM 719 O O . TRP A 1 84 ? 4.471 0.558 -7.949 1.00 89.88 84 TRP A O 1
ATOM 729 N N . LEU A 1 85 ? 5.243 2.064 -9.430 1.00 90.75 85 LEU A N 1
ATOM 730 C CA . LEU A 1 85 ? 4.922 3.254 -8.634 1.00 90.75 85 LEU A CA 1
ATOM 731 C C . LEU A 1 85 ? 3.415 3.386 -8.391 1.00 90.75 85 LEU A C 1
ATOM 733 O O . LEU A 1 85 ? 2.992 3.610 -7.259 1.00 90.75 85 LEU A O 1
ATOM 737 N N . GLU A 1 86 ? 2.607 3.195 -9.432 1.00 93.19 86 GLU A N 1
ATOM 738 C CA . GLU A 1 86 ? 1.149 3.212 -9.351 1.00 93.19 86 GLU A CA 1
ATOM 739 C C . GLU A 1 86 ? 0.637 2.170 -8.350 1.00 93.19 86 GLU A C 1
ATOM 741 O O . GLU A 1 86 ? -0.189 2.492 -7.498 1.00 93.19 86 GLU A O 1
ATOM 746 N N . ASN A 1 87 ? 1.171 0.945 -8.373 1.00 91.81 87 ASN A N 1
ATOM 747 C CA . ASN A 1 87 ? 0.797 -0.094 -7.412 1.00 91.81 87 ASN A CA 1
ATOM 748 C C . ASN A 1 87 ? 1.107 0.306 -5.961 1.00 91.81 87 ASN A C 1
ATOM 750 O O . ASN A 1 87 ? 0.294 0.044 -5.073 1.00 91.81 87 ASN A O 1
ATOM 754 N N . ILE A 1 88 ? 2.253 0.949 -5.711 1.00 92.19 88 ILE A N 1
ATOM 755 C CA . ILE A 1 88 ? 2.630 1.428 -4.371 1.00 92.19 88 ILE A CA 1
ATOM 756 C C . ILE A 1 88 ? 1.653 2.511 -3.897 1.00 92.19 88 ILE A C 1
ATOM 758 O O . ILE A 1 88 ? 1.161 2.441 -2.770 1.00 92.19 88 ILE A O 1
ATOM 762 N N . VAL A 1 89 ? 1.340 3.482 -4.759 1.00 94.50 89 VAL A N 1
ATOM 763 C CA . VAL A 1 89 ? 0.423 4.590 -4.444 1.00 94.50 89 VAL A CA 1
ATOM 764 C C . VAL A 1 89 ? -1.007 4.089 -4.237 1.00 94.50 89 VAL A C 1
ATOM 766 O O . VAL A 1 89 ? -1.648 4.434 -3.249 1.00 94.50 89 VAL A O 1
ATOM 769 N N . ASN A 1 90 ? -1.508 3.226 -5.118 1.00 94.62 90 ASN A N 1
ATOM 770 C CA . ASN A 1 90 ? -2.831 2.630 -4.951 1.00 94.62 90 ASN A CA 1
ATOM 771 C C . ASN A 1 90 ? -2.903 1.817 -3.656 1.00 94.62 90 ASN A C 1
ATOM 773 O O . ASN A 1 90 ? -3.899 1.887 -2.944 1.00 94.62 90 ASN A O 1
ATOM 777 N N . CYS A 1 91 ? -1.828 1.104 -3.306 1.00 95.19 91 CYS A N 1
ATOM 778 C CA . CYS A 1 91 ? -1.776 0.350 -2.063 1.00 95.19 91 CYS A CA 1
ATOM 779 C C . CYS A 1 91 ? -1.857 1.246 -0.820 1.00 95.19 91 CYS A C 1
ATOM 781 O O . CYS A 1 91 ? -2.626 0.941 0.091 1.00 95.19 91 CYS A O 1
ATOM 783 N N . SER A 1 92 ? -1.134 2.370 -0.786 1.00 94.50 92 SER A N 1
ATOM 784 C CA . SER A 1 92 ? -1.216 3.303 0.345 1.00 94.50 92 SER A CA 1
ATOM 785 C C . SER A 1 92 ? -2.605 3.939 0.472 1.00 94.50 92 SER A C 1
ATOM 787 O O . SER A 1 92 ? -3.136 4.042 1.580 1.00 94.50 92 SER A O 1
ATOM 789 N N . ILE A 1 93 ? -3.234 4.291 -0.654 1.00 93.88 93 ILE A N 1
ATOM 790 C CA . ILE A 1 93 ? -4.597 4.835 -0.693 1.00 93.88 93 ILE A CA 1
ATOM 791 C C . ILE A 1 93 ? -5.619 3.803 -0.202 1.00 93.88 93 ILE A C 1
ATOM 793 O O . ILE A 1 93 ? -6.488 4.135 0.604 1.00 93.88 93 ILE A O 1
ATOM 797 N N . ASP A 1 94 ? -5.533 2.559 -0.672 1.00 94.94 94 ASP A N 1
ATOM 798 C CA . ASP A 1 94 ? -6.465 1.494 -0.297 1.00 94.94 94 ASP A CA 1
ATOM 799 C C . ASP A 1 94 ? -6.368 1.177 1.204 1.00 94.94 94 ASP A C 1
ATOM 801 O O . ASP A 1 94 ? -7.395 1.086 1.881 1.00 94.94 94 ASP A O 1
ATOM 805 N N . ILE A 1 95 ? -5.150 1.110 1.756 1.00 94.19 95 ILE A N 1
ATOM 806 C CA . ILE A 1 95 ? -4.917 0.962 3.201 1.00 94.19 95 ILE A CA 1
ATOM 807 C C . ILE A 1 95 ? -5.589 2.105 3.974 1.00 94.19 95 ILE A C 1
ATOM 809 O O . ILE A 1 95 ? -6.338 1.849 4.921 1.00 94.19 95 ILE A O 1
ATOM 813 N N . ALA A 1 96 ? -5.379 3.356 3.552 1.00 92.06 96 ALA A N 1
ATOM 814 C CA . ALA A 1 96 ? -5.982 4.520 4.197 1.00 92.06 96 ALA A CA 1
ATOM 815 C C . ALA A 1 96 ? -7.519 4.460 4.160 1.00 92.06 96 ALA A C 1
ATOM 817 O O . ALA A 1 96 ? -8.172 4.659 5.185 1.00 92.06 96 ALA A O 1
ATOM 818 N N . LYS A 1 97 ? -8.111 4.106 3.011 1.00 91.81 97 LYS A N 1
ATOM 819 C CA . LYS A 1 97 ? -9.566 3.932 2.868 1.00 91.81 97 LYS A CA 1
ATOM 820 C C . LYS A 1 97 ? -10.107 2.845 3.793 1.00 91.81 97 LYS A C 1
ATOM 822 O O . LYS A 1 97 ? -11.138 3.055 4.429 1.00 91.81 97 LYS A O 1
ATOM 827 N N . ILE A 1 98 ? -9.427 1.699 3.889 1.00 92.38 98 ILE A N 1
ATOM 828 C CA . ILE A 1 98 ? -9.834 0.590 4.765 1.00 92.38 98 ILE A CA 1
ATOM 829 C C . ILE A 1 98 ? -9.856 1.037 6.228 1.00 92.38 98 ILE A C 1
ATOM 831 O O . ILE A 1 98 ? -10.809 0.714 6.943 1.00 92.38 98 ILE A O 1
ATOM 835 N N . ILE A 1 99 ? -8.839 1.781 6.668 1.00 89.69 99 ILE A N 1
ATOM 836 C CA . ILE A 1 99 ? -8.749 2.301 8.036 1.00 89.69 99 ILE A CA 1
ATOM 837 C C . ILE A 1 99 ? -9.873 3.313 8.286 1.00 89.69 99 ILE A C 1
ATOM 839 O O . ILE A 1 99 ? -10.696 3.090 9.174 1.00 89.69 99 ILE A O 1
ATOM 843 N N . LEU A 1 100 ? -9.987 4.356 7.454 1.00 87.94 100 LEU A N 1
ATOM 844 C CA . LEU A 1 100 ? -10.991 5.419 7.608 1.00 87.94 100 LEU A CA 1
ATOM 845 C C . LEU A 1 100 ? -12.425 4.872 7.621 1.00 87.94 100 LEU A C 1
ATOM 847 O O . LEU A 1 100 ? -13.195 5.164 8.538 1.00 87.94 100 LEU A O 1
ATOM 851 N N . ALA A 1 101 ? -12.765 4.010 6.657 1.00 87.69 101 ALA A N 1
ATOM 852 C CA . ALA A 1 101 ? -14.092 3.403 6.569 1.00 87.69 101 ALA A CA 1
ATOM 853 C C . ALA A 1 101 ? -14.399 2.482 7.760 1.00 87.69 101 ALA A C 1
ATOM 855 O O . ALA A 1 101 ? -15.560 2.260 8.099 1.00 87.69 101 ALA A O 1
ATOM 856 N N . SER A 1 102 ? -13.375 1.911 8.396 1.00 85.06 102 SER A N 1
ATOM 857 C CA . SER A 1 102 ? -13.559 1.056 9.571 1.00 85.06 102 SER A CA 1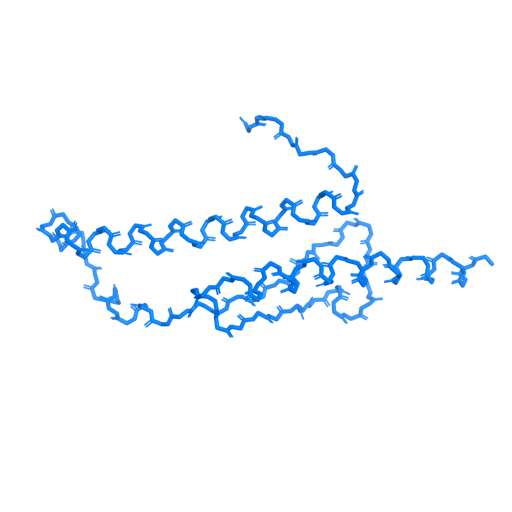
ATOM 858 C C . SER A 1 102 ? -13.671 1.834 10.876 1.00 85.06 102 SER A C 1
ATOM 860 O O . SER A 1 102 ? -14.288 1.330 11.811 1.00 85.06 102 SER A O 1
ATOM 862 N N . GLU A 1 103 ? -13.134 3.051 10.925 1.00 83.06 103 GLU A N 1
ATOM 863 C CA . GLU A 1 103 ? -13.354 4.006 12.015 1.00 83.06 103 GLU A CA 1
ATOM 864 C C . GLU A 1 103 ? -14.669 4.788 11.868 1.00 83.06 103 GLU A C 1
ATOM 866 O O . GLU A 1 103 ? -15.010 5.590 12.734 1.00 83.06 103 GLU A O 1
ATOM 871 N N . GLY A 1 104 ? -15.418 4.572 10.780 1.00 81.06 104 GLY A N 1
ATOM 872 C CA . GLY A 1 104 ? -16.650 5.307 10.494 1.00 81.06 104 GLY A CA 1
ATOM 873 C C . GLY A 1 104 ? -16.412 6.770 10.114 1.00 81.06 104 GLY A C 1
ATOM 874 O O . GLY A 1 104 ? -17.335 7.576 10.204 1.00 81.06 104 GLY A O 1
ATOM 875 N N . ARG A 1 105 ? -15.188 7.124 9.704 1.00 79.12 105 ARG A N 1
ATOM 876 C CA . ARG A 1 105 ? -14.871 8.459 9.190 1.00 79.12 105 ARG A CA 1
ATOM 877 C C . ARG A 1 105 ? -15.281 8.549 7.723 1.00 79.12 105 ARG A C 1
ATOM 879 O O . ARG A 1 105 ? -15.059 7.613 6.953 1.00 79.12 105 ARG A O 1
ATOM 886 N N . GLU A 1 106 ? -15.860 9.679 7.333 1.00 74.00 106 GLU A N 1
ATOM 887 C CA . GLU A 1 106 ? -16.157 9.941 5.926 1.00 74.00 106 GLU A CA 1
ATOM 888 C C . GLU A 1 106 ? -14.859 10.067 5.125 1.00 74.00 106 GLU A C 1
ATOM 890 O O . GLU A 1 106 ? -13.892 10.700 5.555 1.00 74.00 106 GLU A O 1
ATOM 895 N N . ILE A 1 107 ? -14.840 9.444 3.947 1.00 73.19 107 ILE A N 1
ATOM 896 C CA . ILE A 1 107 ? -13.751 9.608 2.988 1.00 73.19 107 ILE A CA 1
ATOM 897 C C . ILE A 1 107 ? -13.966 10.969 2.311 1.00 73.19 107 ILE A C 1
ATOM 899 O O . ILE A 1 107 ? -15.035 11.166 1.728 1.00 73.19 107 ILE A O 1
ATOM 903 N N . PRO A 1 108 ? -12.994 11.901 2.359 1.00 71.00 108 PRO A N 1
ATOM 904 C CA . PRO A 1 108 ? -13.124 13.186 1.682 1.00 71.00 108 PRO A CA 1
ATOM 905 C C . PRO A 1 108 ? -13.414 12.979 0.191 1.00 71.00 108 PRO A C 1
ATOM 907 O O . PRO A 1 108 ? -12.691 12.256 -0.493 1.00 71.00 108 PRO A O 1
ATOM 910 N N . GLY A 1 109 ? -14.487 13.596 -0.312 1.00 66.75 109 GLY A N 1
ATOM 911 C CA . GLY A 1 109 ? -14.901 13.467 -1.716 1.00 66.75 109 GLY A CA 1
ATOM 912 C C . GLY A 1 109 ? -13.964 14.164 -2.711 1.00 66.75 109 GLY A C 1
ATOM 913 O O . GLY A 1 109 ? -14.023 13.887 -3.907 1.00 66.75 109 GLY A O 1
ATOM 914 N N . SER A 1 110 ? -13.093 15.046 -2.222 1.00 63.31 110 SER A N 1
ATOM 915 C CA . SER A 1 110 ? -12.073 15.762 -2.988 1.00 63.31 110 SER A CA 1
ATOM 916 C C . SER A 1 110 ? -10.890 16.120 -2.086 1.00 63.31 110 SER A C 1
ATOM 918 O O . SER A 1 110 ? -11.081 16.338 -0.887 1.00 63.31 110 SER A O 1
ATOM 920 N N . TYR A 1 111 ? -9.698 16.196 -2.679 1.00 48.25 111 TYR A N 1
ATOM 921 C CA . TYR A 1 111 ? -8.497 16.791 -2.086 1.00 48.25 111 TYR A CA 1
ATOM 922 C C . TYR A 1 111 ? -8.378 18.259 -2.490 1.00 48.25 111 TYR A C 1
ATOM 924 O O . TYR A 1 111 ? -8.758 18.566 -3.645 1.00 48.25 111 TYR A O 1
#